Protein AF-A0A7S3C8H8-F1 (afdb_monomer)
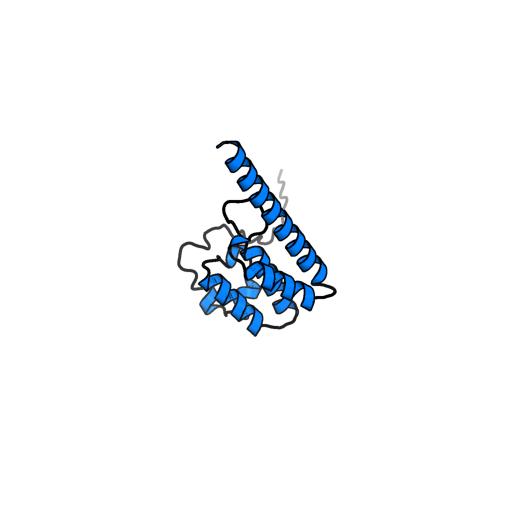
Secondary structure (DSSP, 8-state):
-HHHHHHHHHHHHHHHHHHHHHHHHHHHHTTT-HHHHHHHHHHHHT-GGG--TTSSS--HHHHHHHHHHHHHHTT-HHHHHHHHHHHHHTT--GGGTS-HHHHHHHH-HHHHS---SSSS-S------------------

Radius of gyration: 21.01 Å; Cα contacts (8 Å, |Δi|>4): 96; chains: 1; bounding box: 47×33×81 Å

Nearest PDB structures (foldseek):
  8ruy-assembly1_B  TM=9.163E-01  e=7.343E-05  Chlamydomonas reinhardtii
  8hmf-assembly1_D  TM=9.164E-01  e=6.677E-03  Tetrahymena thermophila
  1pc2-assembly1_A  TM=6.248E-01  e=2.982E+00  Homo sapiens
  8ap6-assembly1_J2  TM=4.834E-01  e=1.951E+00  Trypanosoma brucei brucei

pLDDT: mean 82.21, std 19.62, range [39.59, 97.88]

Mean predicted aligned error: 10.91 Å

Foldseek 3Di:
DVVVVVVVVVVLVVLQVVLQVLQVVLLVCLVPPVVSSLVSLVVCLVDPSSADPVDPGDHNLQSLLSVLVSCVVVVVLVSNLVSVVVCVVVVNDCVVRHDPVSCCVNVNPVVVVPPPDDRPPPDPPPPPDDPPDDDDDDDD

Solvent-accessible surface area (backbone atoms only — not comparable to full-atom values): 8575 Å² total; per-residue (Å²): 106,82,66,60,60,52,50,55,52,51,51,52,51,51,53,49,51,51,50,44,52,52,49,52,53,21,64,66,26,52,87,79,40,45,68,59,16,50,51,49,44,50,64,49,65,74,41,64,88,68,43,55,95,90,54,94,74,72,48,66,54,56,52,50,27,57,52,35,54,53,30,48,76,68,68,35,48,68,62,30,39,53,50,55,51,49,36,51,74,71,71,45,66,55,83,82,50,42,61,67,64,61,50,32,72,53,65,33,60,77,63,62,69,63,66,74,90,70,83,75,80,72,76,80,76,75,86,67,81,83,80,89,75,83,82,84,82,84,86,131

Organism: NCBI:txid1461544

Sequence (140 aa):
SRGMDKEMQLESLRRRMEVIERFIQARQAMGGDPDFAVTTCQGLLDDPANFNDQEVGVRRGDVYSLLVENHYAAGMVDQCGMLLQRMRGEGIPLAHYVDRNIVADVLGDVLGGGLGGNELSGHFQNDGEVDDDIEEDFAE

Structure (mmCIF, N/CA/C/O backbone):
data_AF-A0A7S3C8H8-F1
#
_entry.id   AF-A0A7S3C8H8-F1
#
loop_
_atom_site.group_PDB
_atom_site.id
_atom_site.type_symbol
_atom_site.label_atom_id
_atom_site.label_alt_id
_atom_site.label_comp_id
_atom_site.label_asym_id
_atom_site.label_entity_id
_atom_site.label_seq_id
_atom_site.pdbx_PDB_ins_code
_atom_site.Cartn_x
_atom_site.Cartn_y
_atom_site.Cartn_z
_atom_site.occupancy
_atom_site.B_iso_or_equiv
_atom_site.auth_seq_id
_atom_site.auth_comp_id
_atom_site.auth_asym_id
_atom_site.auth_atom_id
_atom_site.pdbx_PDB_model_num
ATOM 1 N N . SER A 1 1 ? -24.438 -0.190 27.556 1.00 66.44 1 SER A N 1
ATOM 2 C CA . SER A 1 1 ? -24.938 1.136 27.988 1.00 66.44 1 SER A CA 1
ATOM 3 C C . SER A 1 1 ? -24.841 2.050 26.787 1.00 66.44 1 SER A C 1
ATOM 5 O O . SER A 1 1 ? -23.759 2.102 26.223 1.00 66.44 1 SER A O 1
ATOM 7 N N . ARG A 1 2 ? -25.906 2.777 26.410 1.00 71.12 2 ARG A N 1
ATOM 8 C CA . ARG A 1 2 ? -25.930 3.642 25.205 1.00 71.12 2 ARG A CA 1
ATOM 9 C C . ARG A 1 2 ? -24.781 4.665 25.124 1.00 71.12 2 ARG A C 1
ATOM 11 O O . ARG A 1 2 ? -24.532 5.197 24.050 1.00 71.12 2 ARG A O 1
ATOM 18 N N . GLY A 1 3 ? -24.122 4.982 26.244 1.00 77.06 3 GLY A N 1
ATOM 19 C CA . GLY A 1 3 ? -22.920 5.824 26.269 1.00 77.06 3 GLY A CA 1
ATOM 20 C C . GLY A 1 3 ? -21.667 5.116 25.742 1.00 77.06 3 GLY A C 1
ATOM 21 O O . GLY A 1 3 ? -20.951 5.696 24.937 1.00 77.06 3 GLY A O 1
ATOM 22 N N . MET A 1 4 ? -21.463 3.849 26.116 1.00 74.75 4 MET A N 1
ATOM 23 C CA . MET A 1 4 ? -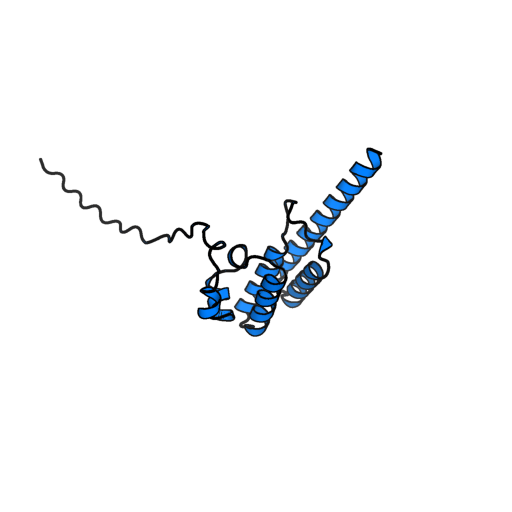20.321 3.040 25.659 1.00 74.75 4 MET A CA 1
ATOM 24 C C . MET A 1 4 ? -20.392 2.782 24.150 1.00 74.75 4 MET A C 1
ATOM 26 O O . MET A 1 4 ? -19.381 2.841 23.463 1.00 74.75 4 MET A O 1
ATOM 30 N N . ASP A 1 5 ? -21.601 2.567 23.620 1.00 86.25 5 ASP A N 1
ATOM 31 C CA . ASP A 1 5 ? -21.811 2.343 22.184 1.00 86.25 5 ASP A CA 1
ATOM 32 C C . ASP A 1 5 ? -21.409 3.573 21.351 1.00 86.25 5 ASP A C 1
ATOM 34 O O . ASP A 1 5 ? -20.793 3.442 20.296 1.00 86.25 5 ASP A O 1
ATOM 38 N N . LYS A 1 6 ? -21.694 4.782 21.853 1.00 87.81 6 LYS A N 1
ATOM 39 C CA . LYS A 1 6 ? -21.293 6.037 21.201 1.00 87.81 6 LYS A CA 1
ATOM 40 C C . LYS A 1 6 ? -19.789 6.278 21.263 1.00 87.81 6 LYS A C 1
ATOM 42 O O . LYS A 1 6 ? -19.230 6.805 20.309 1.00 87.81 6 LYS A O 1
ATOM 47 N N . GLU A 1 7 ? -19.148 5.927 22.373 1.00 90.25 7 GLU A N 1
ATOM 48 C CA . GLU A 1 7 ? -17.705 6.098 22.554 1.00 90.25 7 GLU A CA 1
ATOM 49 C C . GLU A 1 7 ? -16.921 5.199 21.590 1.00 90.25 7 GLU A C 1
ATOM 51 O O . GLU A 1 7 ? -16.073 5.697 20.854 1.00 90.25 7 GLU A O 1
ATOM 56 N N . MET A 1 8 ? -17.324 3.929 21.460 1.00 87.88 8 MET A N 1
ATOM 57 C CA . MET A 1 8 ? -16.753 3.000 20.474 1.00 87.88 8 MET A CA 1
ATOM 58 C C . MET A 1 8 ? -16.945 3.482 19.028 1.00 87.88 8 MET A C 1
ATOM 60 O O . MET A 1 8 ? -16.028 3.404 18.211 1.00 87.88 8 MET A O 1
ATOM 64 N N . GLN A 1 9 ? -18.125 4.016 18.693 1.00 87.31 9 GLN A N 1
ATOM 65 C CA . GLN A 1 9 ? -18.370 4.596 17.366 1.00 87.31 9 GLN A CA 1
ATOM 66 C C . GLN A 1 9 ? -17.466 5.801 17.084 1.00 87.31 9 GLN A C 1
ATOM 68 O O . GLN A 1 9 ? -16.988 5.976 15.963 1.00 87.31 9 GLN A O 1
ATOM 73 N N . LEU A 1 10 ? -17.233 6.637 18.094 1.00 91.75 10 LEU A N 1
ATOM 74 C CA . LEU A 1 10 ? -16.412 7.833 17.965 1.00 91.75 10 LEU A CA 1
ATOM 75 C C . LEU A 1 10 ? -14.925 7.479 17.821 1.00 91.75 10 LEU A C 1
ATOM 77 O O . LEU A 1 10 ? -14.227 8.105 17.024 1.00 91.75 10 LEU A O 1
ATOM 81 N N . GLU A 1 11 ? -14.451 6.448 18.520 1.00 90.12 11 GLU A N 1
ATOM 82 C CA . GLU A 1 11 ? -13.108 5.889 18.329 1.00 90.12 11 GLU A CA 1
ATOM 83 C C . GLU A 1 11 ? -12.920 5.291 16.930 1.00 90.12 11 GLU A C 1
ATOM 85 O O . GLU A 1 11 ? -11.928 5.603 16.271 1.00 90.12 11 GLU A O 1
ATOM 90 N N . SER A 1 12 ? -13.891 4.515 16.431 1.00 87.88 12 SER A N 1
ATOM 91 C CA . SER A 1 12 ? -13.867 3.999 15.051 1.00 87.88 12 SER A CA 1
ATOM 92 C C . SER A 1 12 ? -13.771 5.135 14.024 1.00 87.88 12 SER A C 1
ATOM 94 O O . SER A 1 12 ? -12.924 5.099 13.130 1.00 87.88 12 SER A O 1
ATOM 96 N N . LEU A 1 13 ? -14.581 6.188 14.178 1.00 90.56 13 LEU A N 1
ATOM 97 C CA . LEU A 1 13 ? -14.544 7.353 13.290 1.00 90.56 13 LEU A CA 1
ATOM 98 C C . LEU A 1 13 ? -13.188 8.064 13.318 1.00 90.56 13 LEU A C 1
ATOM 100 O O . LEU A 1 13 ? -12.656 8.395 12.261 1.00 90.56 13 LEU A O 1
ATOM 104 N N . ARG A 1 14 ? -12.611 8.273 14.508 1.00 91.94 14 ARG A N 1
ATOM 105 C CA . ARG A 1 14 ? -11.284 8.895 14.654 1.00 91.94 14 ARG A CA 1
ATOM 106 C C . ARG A 1 14 ? -10.205 8.081 13.956 1.00 91.94 14 ARG A C 1
ATOM 108 O O . ARG A 1 14 ? -9.410 8.647 13.213 1.00 91.94 14 ARG A O 1
ATOM 115 N N . ARG A 1 15 ? -10.221 6.761 14.145 1.00 90.31 15 ARG A N 1
ATOM 116 C CA . ARG A 1 15 ? -9.276 5.860 13.487 1.00 90.31 15 ARG A CA 1
ATOM 117 C C . ARG A 1 15 ? -9.390 5.946 11.966 1.00 90.31 15 ARG A C 1
ATOM 119 O O . ARG A 1 15 ? -8.380 6.046 11.280 1.00 90.31 15 ARG A O 1
ATOM 126 N N . ARG A 1 16 ? -10.614 5.976 11.433 1.00 91.44 16 ARG A N 1
ATOM 127 C CA . ARG A 1 16 ? -10.836 6.141 9.989 1.00 91.44 16 ARG A CA 1
ATOM 128 C C . ARG A 1 16 ? -10.310 7.470 9.462 1.00 91.44 16 ARG A C 1
ATOM 130 O O . ARG A 1 16 ? -9.696 7.486 8.400 1.00 91.44 16 ARG A O 1
ATOM 137 N N . MET A 1 17 ? -10.524 8.566 10.190 1.00 93.75 17 MET A N 1
ATOM 138 C CA . MET A 1 17 ? -9.967 9.868 9.812 1.00 93.75 17 MET A CA 1
ATOM 139 C C . MET A 1 17 ? -8.438 9.824 9.756 1.00 93.75 17 MET A C 1
ATOM 141 O O . MET A 1 17 ? -7.868 10.265 8.765 1.00 93.75 17 MET A O 1
ATOM 145 N N . GLU A 1 18 ? -7.787 9.213 10.747 1.00 94.75 18 GLU A N 1
ATOM 146 C CA . GLU A 1 18 ? -6.327 9.069 10.766 1.00 94.75 18 GLU A CA 1
ATOM 147 C C . GLU A 1 18 ? -5.807 8.286 9.548 1.00 94.75 18 GLU A C 1
ATOM 149 O O . GLU A 1 18 ? -4.852 8.708 8.893 1.00 94.75 18 GLU A O 1
ATOM 154 N N . VAL A 1 19 ? -6.453 7.168 9.200 1.00 96.00 19 VAL A N 1
ATOM 155 C CA . VAL A 1 19 ? -6.080 6.364 8.023 1.00 96.00 19 VAL A CA 1
ATOM 156 C C . VAL A 1 19 ? -6.228 7.175 6.734 1.00 96.00 19 VAL A C 1
ATOM 158 O O . VAL A 1 19 ? -5.326 7.164 5.896 1.00 96.00 19 VAL A O 1
ATOM 161 N N . ILE A 1 20 ? -7.332 7.914 6.587 1.00 96.31 20 ILE A N 1
ATOM 162 C CA . ILE A 1 20 ? -7.579 8.783 5.429 1.00 96.31 20 ILE A CA 1
ATOM 163 C C . ILE A 1 20 ? -6.500 9.868 5.326 1.00 96.31 20 ILE A C 1
ATOM 165 O O . ILE A 1 20 ? -5.929 10.064 4.254 1.00 96.31 20 ILE A O 1
ATOM 169 N N . GLU A 1 21 ? -6.191 10.552 6.426 1.00 97.12 21 GLU A N 1
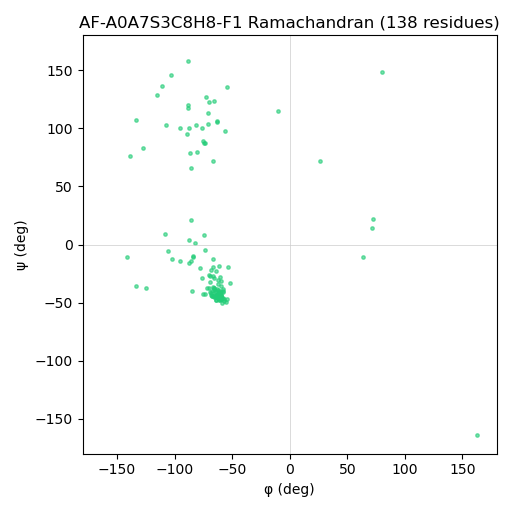ATOM 170 C CA . GLU A 1 21 ? -5.188 11.620 6.460 1.00 97.12 21 GLU A CA 1
ATOM 171 C C . GLU A 1 21 ? -3.798 11.099 6.085 1.00 97.12 21 GLU A C 1
ATOM 173 O O . GLU A 1 21 ? -3.139 11.668 5.212 1.00 97.12 21 GLU A O 1
ATOM 178 N N . ARG A 1 22 ? -3.377 9.978 6.680 1.00 97.50 22 ARG A N 1
ATOM 179 C CA . ARG A 1 22 ? -2.091 9.335 6.376 1.00 97.50 22 ARG A CA 1
ATOM 180 C C . ARG A 1 22 ? -2.005 8.887 4.919 1.00 97.50 22 ARG A C 1
ATOM 182 O O . ARG A 1 22 ? -0.971 9.077 4.284 1.00 97.50 22 ARG A O 1
ATOM 189 N N . PHE A 1 23 ? -3.083 8.329 4.371 1.00 97.75 23 PHE A N 1
ATOM 190 C CA . PHE A 1 23 ? -3.118 7.919 2.968 1.00 97.75 23 PHE A CA 1
ATOM 191 C C . PHE A 1 23 ? -3.021 9.116 2.013 1.00 97.75 23 PHE A C 1
ATOM 193 O O . PHE A 1 23 ? -2.254 9.077 1.052 1.00 97.75 23 PHE A O 1
ATOM 200 N N . ILE A 1 24 ? -3.741 10.208 2.293 1.00 97.31 24 ILE A N 1
ATOM 201 C CA . ILE A 1 24 ? -3.660 11.443 1.498 1.00 97.31 24 ILE A CA 1
ATOM 202 C C . ILE A 1 24 ? -2.237 12.011 1.531 1.00 97.31 24 ILE A C 1
ATOM 204 O O . ILE A 1 24 ? -1.711 12.377 0.479 1.00 97.31 24 ILE A O 1
ATOM 208 N N . GLN A 1 25 ? -1.601 12.048 2.706 1.00 96.81 25 GLN A N 1
ATOM 209 C CA . GLN A 1 25 ? -0.216 12.508 2.853 1.00 96.81 25 GLN A CA 1
ATOM 210 C C . GLN A 1 25 ? 0.753 11.660 2.025 1.00 96.81 25 GLN A C 1
ATOM 212 O O . GLN A 1 25 ? 1.560 12.213 1.279 1.00 96.81 25 GLN A O 1
ATOM 217 N N . ALA A 1 26 ? 0.640 10.330 2.094 1.00 97.25 26 ALA A N 1
ATOM 218 C CA . ALA A 1 26 ? 1.466 9.434 1.291 1.00 97.25 26 ALA A CA 1
ATOM 219 C C . ALA A 1 26 ? 1.267 9.678 -0.213 1.00 97.25 26 ALA A C 1
ATOM 221 O O . ALA A 1 26 ? 2.235 9.850 -0.951 1.00 97.25 26 ALA A O 1
ATOM 222 N N . ARG A 1 27 ? 0.013 9.781 -0.672 1.00 96.31 27 ARG A N 1
ATOM 223 C CA . ARG A 1 27 ? -0.305 10.023 -2.086 1.00 96.31 27 ARG A CA 1
ATOM 224 C C . ARG A 1 27 ? 0.278 11.338 -2.603 1.00 96.31 27 ARG A C 1
ATOM 226 O O . ARG A 1 27 ? 0.773 11.381 -3.724 1.00 96.31 27 ARG A O 1
ATOM 233 N N . GLN A 1 28 ? 0.233 12.399 -1.801 1.00 96.06 28 GLN A N 1
ATOM 234 C CA . GLN A 1 28 ? 0.819 13.695 -2.156 1.00 96.06 28 GLN A CA 1
ATOM 235 C C . GLN A 1 28 ? 2.352 13.655 -2.191 1.00 96.06 28 GLN A C 1
ATOM 237 O O . GLN A 1 28 ? 2.962 14.358 -2.995 1.00 96.06 28 GLN A O 1
ATOM 242 N N . ALA A 1 29 ? 2.970 12.829 -1.346 1.00 95.00 29 ALA A N 1
ATOM 243 C CA . ALA A 1 29 ? 4.418 12.706 -1.261 1.00 95.00 29 ALA A CA 1
ATOM 244 C C . ALA A 1 29 ? 5.036 11.866 -2.392 1.00 95.00 29 ALA A C 1
ATOM 246 O O . ALA A 1 29 ? 6.207 12.071 -2.687 1.00 95.00 29 ALA A O 1
ATOM 247 N N . MET A 1 30 ? 4.283 11.008 -3.094 1.00 91.31 30 MET A N 1
ATOM 248 C CA . MET A 1 30 ? 4.832 10.131 -4.151 1.00 91.31 30 MET A CA 1
ATOM 249 C C . MET A 1 30 ? 5.658 10.862 -5.228 1.00 91.31 30 MET A C 1
ATOM 251 O O . MET A 1 30 ? 6.638 10.318 -5.724 1.00 91.31 30 MET A O 1
ATOM 255 N N . GLY A 1 31 ? 5.309 12.107 -5.574 1.00 87.44 31 GLY A N 1
ATOM 256 C CA . GLY A 1 31 ? 6.039 12.893 -6.580 1.00 87.44 31 GLY A CA 1
ATOM 257 C C . GLY A 1 31 ? 7.282 13.641 -6.072 1.00 87.44 31 GLY A C 1
ATOM 258 O O . GLY A 1 31 ? 8.009 14.203 -6.887 1.00 87.44 31 GLY A O 1
ATOM 259 N N . GLY A 1 32 ? 7.515 13.700 -4.757 1.00 92.19 32 GLY A N 1
ATOM 260 C CA . GLY A 1 32 ? 8.591 14.508 -4.158 1.00 92.19 32 GLY A CA 1
ATOM 261 C C . GLY A 1 32 ? 9.428 13.787 -3.101 1.00 92.19 32 GLY A C 1
ATOM 262 O O . GLY A 1 32 ? 10.634 14.001 -3.038 1.00 92.19 32 GLY A O 1
ATOM 263 N N . ASP A 1 33 ? 8.804 12.923 -2.306 1.00 93.81 33 ASP A N 1
ATOM 264 C CA . ASP A 1 33 ? 9.429 12.068 -1.296 1.00 93.81 33 ASP A CA 1
ATOM 265 C C . ASP A 1 33 ? 8.789 10.660 -1.343 1.00 93.81 33 ASP A C 1
ATOM 267 O O . ASP A 1 33 ? 7.919 10.320 -0.527 1.00 93.81 33 ASP A O 1
ATOM 271 N N . PRO A 1 34 ? 9.156 9.844 -2.351 1.00 92.62 34 PRO A N 1
ATOM 272 C CA . PRO A 1 34 ? 8.578 8.516 -2.534 1.00 92.62 34 PRO A CA 1
ATOM 273 C C . PRO A 1 34 ? 8.943 7.555 -1.394 1.00 92.62 34 PRO A C 1
ATOM 275 O O . PRO A 1 34 ? 8.143 6.680 -1.070 1.00 92.62 34 PRO A O 1
ATOM 278 N N . ASP A 1 35 ? 10.096 7.723 -0.742 1.00 94.44 35 ASP A N 1
ATOM 279 C CA . ASP A 1 35 ? 10.513 6.868 0.377 1.00 94.44 35 ASP A CA 1
ATOM 280 C C . ASP A 1 35 ? 9.620 7.081 1.606 1.00 94.44 35 ASP A C 1
ATOM 282 O O . ASP A 1 35 ? 9.163 6.111 2.227 1.00 94.44 35 ASP A O 1
ATOM 286 N N . PHE A 1 36 ? 9.305 8.342 1.931 1.00 95.62 36 PHE A N 1
ATOM 287 C CA . PHE A 1 36 ? 8.310 8.662 2.953 1.00 95.62 36 PHE A CA 1
ATOM 288 C C . PHE A 1 36 ? 6.948 8.061 2.597 1.00 95.62 36 PHE A C 1
ATOM 290 O O . PHE A 1 36 ? 6.358 7.351 3.412 1.00 95.62 36 PHE A O 1
ATOM 297 N N . ALA A 1 37 ? 6.473 8.281 1.368 1.00 95.00 37 ALA A N 1
ATOM 298 C CA . ALA A 1 37 ? 5.174 7.791 0.920 1.00 95.00 37 ALA A CA 1
ATOM 299 C C . ALA A 1 37 ? 5.052 6.260 1.018 1.00 95.00 37 ALA A C 1
ATOM 301 O O . ALA A 1 37 ? 4.058 5.745 1.544 1.00 95.00 37 ALA A O 1
ATOM 302 N N . VAL A 1 38 ? 6.077 5.532 0.565 1.00 96.12 38 VAL A N 1
ATOM 303 C CA . VAL A 1 38 ? 6.139 4.067 0.641 1.00 96.12 38 VAL A CA 1
ATOM 304 C C . VAL A 1 38 ? 6.137 3.605 2.095 1.00 96.12 38 VAL A C 1
ATOM 306 O O . VAL A 1 38 ? 5.362 2.716 2.449 1.00 96.12 38 VAL A O 1
ATOM 309 N N . THR A 1 39 ? 6.936 4.239 2.957 1.00 97.50 39 THR A N 1
ATOM 310 C CA . THR A 1 39 ? 7.003 3.908 4.389 1.00 97.50 39 THR A CA 1
ATOM 311 C C . THR A 1 39 ? 5.657 4.132 5.078 1.00 97.50 39 THR A C 1
ATOM 313 O O . THR A 1 39 ? 5.196 3.281 5.842 1.00 97.50 39 THR A O 1
ATOM 316 N N . THR A 1 40 ? 4.977 5.244 4.786 1.00 97.38 40 THR A N 1
ATOM 317 C CA . THR A 1 40 ? 3.643 5.528 5.328 1.00 97.38 40 THR A CA 1
ATOM 318 C C . THR A 1 40 ? 2.620 4.486 4.881 1.00 97.38 40 THR A C 1
ATOM 320 O O . THR A 1 40 ? 1.832 4.028 5.710 1.00 97.38 40 THR A O 1
ATOM 323 N N . CYS A 1 41 ? 2.642 4.081 3.607 1.00 97.75 41 CYS A N 1
ATOM 324 C CA . CYS A 1 41 ? 1.742 3.055 3.074 1.00 97.75 41 CYS A CA 1
ATOM 325 C C . CYS A 1 41 ? 2.007 1.675 3.691 1.00 97.75 41 CYS A C 1
ATOM 327 O O . CYS A 1 41 ? 1.064 1.005 4.103 1.00 97.75 41 CYS A O 1
ATOM 329 N N . GLN A 1 42 ? 3.274 1.270 3.819 1.00 96.25 42 GLN A N 1
ATOM 330 C CA . GLN A 1 42 ? 3.663 0.032 4.507 1.00 96.25 42 GLN A CA 1
ATOM 331 C C . GLN A 1 42 ? 3.137 0.030 5.950 1.00 96.25 42 GLN A C 1
ATOM 333 O O . GLN A 1 42 ? 2.420 -0.885 6.345 1.00 96.25 42 GLN A O 1
ATOM 338 N N . GLY A 1 43 ? 3.353 1.120 6.693 1.00 96.69 43 GLY A N 1
ATOM 339 C CA . GLY A 1 43 ? 2.852 1.249 8.063 1.00 96.69 43 GLY A CA 1
ATOM 340 C C . GLY A 1 43 ? 1.323 1.328 8.186 1.00 96.69 43 GLY A C 1
ATOM 341 O O . GLY A 1 43 ? 0.792 1.110 9.273 1.00 96.69 43 GLY A O 1
ATOM 342 N N . LEU A 1 44 ? 0.594 1.663 7.115 1.00 96.50 44 LEU A N 1
ATOM 343 C CA . LEU A 1 44 ? -0.865 1.515 7.072 1.00 96.50 44 LEU A CA 1
ATOM 344 C C . LEU A 1 44 ? -1.262 0.042 6.902 1.00 96.50 44 LEU A C 1
ATOM 346 O O . LEU A 1 44 ? -2.189 -0.403 7.576 1.00 96.50 44 LEU A O 1
ATOM 350 N N . LEU A 1 45 ? -0.560 -0.695 6.033 1.00 95.81 45 LEU A N 1
ATOM 351 C CA . LEU A 1 45 ? -0.794 -2.114 5.735 1.00 95.81 45 LEU A CA 1
ATOM 352 C C . LEU A 1 45 ? -0.412 -3.062 6.881 1.00 95.81 45 LEU A C 1
ATOM 354 O O . LEU A 1 45 ? -0.983 -4.148 6.974 1.00 95.81 45 LEU A O 1
ATOM 358 N N . ASP A 1 46 ? 0.530 -2.670 7.739 1.00 94.94 46 ASP A N 1
ATOM 359 C CA . ASP A 1 46 ? 1.005 -3.492 8.859 1.00 94.94 46 ASP A CA 1
ATOM 360 C C . ASP A 1 46 ? -0.053 -3.724 9.946 1.00 94.94 46 ASP A C 1
ATOM 362 O O . ASP A 1 46 ? -0.020 -4.749 10.629 1.00 94.94 46 ASP A O 1
ATOM 366 N N . ASP A 1 47 ? -1.010 -2.803 10.100 1.00 92.94 47 ASP A N 1
ATOM 367 C CA . ASP A 1 47 ? -2.129 -2.972 11.024 1.00 92.94 47 ASP A CA 1
ATOM 368 C C . ASP A 1 47 ? -3.433 -3.238 10.249 1.00 92.94 47 ASP A C 1
ATOM 370 O O . ASP A 1 47 ? -4.048 -2.306 9.719 1.00 92.94 47 ASP A O 1
ATOM 374 N N . PRO A 1 48 ? -3.908 -4.498 10.198 1.00 87.44 48 PRO A N 1
ATOM 375 C CA . PRO A 1 48 ? -5.116 -4.850 9.460 1.00 87.44 48 PRO A CA 1
ATOM 376 C C . PRO A 1 48 ? -6.374 -4.189 10.033 1.00 87.44 48 PRO A C 1
ATOM 378 O O . PRO A 1 48 ? -7.343 -4.011 9.300 1.00 87.44 48 PRO A O 1
ATOM 381 N N . ALA A 1 49 ? -6.373 -3.779 11.307 1.00 88.62 49 ALA A N 1
ATOM 382 C CA . ALA A 1 49 ? -7.517 -3.106 11.916 1.00 88.62 49 ALA A CA 1
ATOM 383 C C . ALA A 1 49 ? -7.687 -1.653 11.430 1.00 88.62 49 ALA A C 1
ATOM 385 O O . ALA A 1 49 ? -8.680 -1.008 11.767 1.00 88.62 49 ALA A O 1
ATOM 386 N N . ASN A 1 50 ? -6.755 -1.138 10.619 1.00 90.69 50 ASN A N 1
ATOM 387 C CA . ASN A 1 50 ? -6.933 0.117 9.887 1.00 90.69 50 ASN A CA 1
ATOM 388 C C . ASN A 1 50 ? -7.987 0.014 8.781 1.00 90.69 50 ASN A C 1
ATOM 390 O O . ASN A 1 50 ? -8.525 1.039 8.365 1.00 90.69 50 ASN A O 1
ATOM 394 N N . PHE A 1 51 ? -8.285 -1.198 8.310 1.00 89.88 51 PHE A N 1
ATOM 395 C CA . PHE A 1 51 ? -9.181 -1.419 7.186 1.00 89.88 51 PHE A CA 1
ATOM 396 C C . PHE A 1 51 ? -10.432 -2.163 7.633 1.00 89.88 51 PHE A C 1
ATOM 398 O O . PHE A 1 51 ? -10.372 -3.215 8.266 1.00 89.88 51 PHE A O 1
ATOM 405 N N . ASN A 1 52 ? -11.581 -1.607 7.268 1.00 84.81 52 ASN A N 1
ATOM 406 C CA . ASN A 1 52 ? -12.878 -2.227 7.469 1.00 84.81 52 ASN A CA 1
ATOM 407 C C . ASN A 1 52 ? -13.678 -2.114 6.172 1.00 84.81 52 ASN A C 1
ATOM 409 O O . ASN A 1 52 ? -14.161 -1.036 5.831 1.00 84.81 52 ASN A O 1
ATOM 413 N N . ASP A 1 53 ? -13.838 -3.234 5.468 1.00 70.94 53 ASP A N 1
ATOM 414 C CA . ASP A 1 53 ? -14.483 -3.268 4.150 1.00 70.94 53 ASP A CA 1
ATOM 415 C C . ASP A 1 53 ? -15.983 -2.918 4.188 1.00 70.94 53 ASP A C 1
ATOM 417 O O . ASP A 1 53 ? -16.589 -2.665 3.146 1.00 70.94 53 ASP A O 1
ATOM 421 N N . GLN A 1 54 ? -16.597 -2.878 5.377 1.00 78.56 54 GLN A N 1
ATOM 422 C CA . GLN A 1 54 ? -17.995 -2.473 5.557 1.00 78.56 54 GLN A CA 1
ATOM 423 C C . GLN A 1 54 ? -18.173 -0.956 5.699 1.00 78.56 54 GLN A C 1
ATOM 425 O O . GLN A 1 54 ? -19.296 -0.458 5.605 1.00 78.56 54 GLN A O 1
ATOM 430 N N . GLU A 1 55 ? -17.093 -0.212 5.941 1.00 79.00 55 GLU A N 1
ATOM 431 C CA . GLU A 1 55 ? -17.138 1.233 6.140 1.00 79.00 55 GLU A CA 1
ATOM 432 C C . GLU A 1 55 ? -16.657 1.982 4.893 1.00 79.00 55 GLU A C 1
ATOM 434 O O . GLU A 1 55 ? -15.760 1.555 4.170 1.00 79.00 55 GLU A O 1
ATOM 439 N N . VAL A 1 56 ? -17.260 3.144 4.634 1.00 80.06 56 VAL A N 1
ATOM 440 C CA . VAL A 1 56 ? -16.797 4.051 3.578 1.00 80.06 56 VAL A CA 1
ATOM 441 C C . VAL A 1 56 ? -15.489 4.710 4.032 1.00 80.06 56 VAL A C 1
ATOM 443 O O . VAL A 1 56 ? -15.437 5.290 5.122 1.00 80.06 56 VAL A O 1
ATOM 446 N N . GLY A 1 57 ? -14.447 4.629 3.201 1.00 88.50 57 GLY A N 1
ATOM 447 C CA . GLY A 1 57 ? -13.112 5.155 3.485 1.00 88.50 57 GLY A CA 1
ATOM 448 C C . GLY A 1 57 ? -12.046 4.564 2.560 1.00 88.50 57 GLY A C 1
ATOM 449 O O . GLY A 1 57 ? -12.377 3.977 1.532 1.00 88.50 57 GLY A O 1
ATOM 450 N N . VAL A 1 58 ? -10.776 4.722 2.946 1.00 93.44 58 VAL A N 1
ATOM 451 C CA . VAL A 1 58 ? -9.633 4.097 2.262 1.00 93.44 58 VAL A CA 1
ATOM 452 C C . VAL A 1 58 ? -9.669 2.595 2.515 1.00 93.44 58 VAL A C 1
ATOM 454 O O . VAL A 1 58 ? -9.643 2.150 3.664 1.00 93.44 58 VAL A O 1
ATOM 457 N N . ARG A 1 59 ? -9.718 1.811 1.442 1.00 94.62 59 ARG A N 1
ATOM 458 C CA . ARG A 1 59 ? -9.644 0.354 1.499 1.00 94.62 59 ARG A CA 1
ATOM 459 C C . ARG A 1 59 ? -8.198 -0.099 1.435 1.00 94.62 59 ARG A C 1
ATOM 461 O O . ARG A 1 59 ? -7.327 0.576 0.892 1.00 94.62 59 ARG A O 1
ATOM 468 N N . ARG A 1 60 ? -7.951 -1.314 1.921 1.00 94.88 60 ARG A N 1
ATOM 469 C CA . ARG A 1 60 ? -6.617 -1.925 1.872 1.00 94.88 60 ARG A CA 1
ATOM 470 C C . ARG A 1 60 ? -6.087 -2.021 0.435 1.00 94.88 60 ARG A C 1
ATOM 472 O O . ARG A 1 60 ? -4.911 -1.769 0.197 1.00 94.88 60 ARG A O 1
ATOM 479 N N . GLY A 1 61 ? -6.970 -2.326 -0.521 1.00 95.62 61 GLY A N 1
ATOM 480 C CA . GLY A 1 61 ? -6.642 -2.365 -1.947 1.00 95.62 61 GLY A CA 1
ATOM 481 C C . GLY A 1 61 ? -6.185 -1.018 -2.520 1.00 95.62 61 GLY A C 1
ATOM 482 O O . GLY A 1 61 ? -5.270 -1.009 -3.334 1.00 95.62 61 GLY A O 1
ATOM 483 N N . ASP A 1 62 ? -6.723 0.108 -2.038 1.00 96.06 62 ASP A N 1
ATOM 484 C CA . ASP A 1 62 ? -6.322 1.449 -2.495 1.00 96.06 62 ASP A CA 1
ATOM 485 C C . ASP A 1 62 ? -4.867 1.761 -2.106 1.00 96.06 62 ASP A C 1
ATOM 487 O O . ASP A 1 62 ? -4.114 2.357 -2.876 1.00 96.06 62 ASP A O 1
ATOM 491 N N . VAL A 1 63 ? -4.447 1.307 -0.918 1.00 97.50 63 VAL A N 1
ATOM 492 C CA . VAL A 1 63 ? -3.062 1.453 -0.439 1.00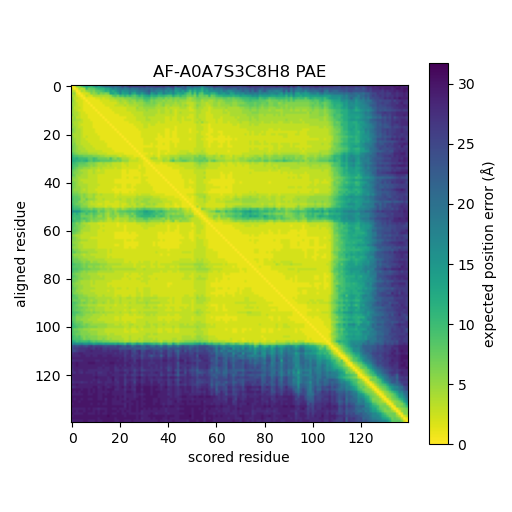 97.50 63 VAL A CA 1
ATOM 493 C C . VAL A 1 63 ? -2.106 0.600 -1.267 1.00 97.50 63 VAL A C 1
ATOM 495 O O . VAL A 1 63 ? -1.031 1.067 -1.646 1.00 97.50 63 VAL A O 1
ATOM 498 N N . TYR A 1 64 ? -2.508 -0.629 -1.597 1.00 97.81 64 TYR A N 1
ATOM 499 C CA . TYR A 1 64 ? -1.736 -1.467 -2.509 1.00 97.81 64 TYR A CA 1
ATOM 500 C C . TYR A 1 64 ? -1.633 -0.866 -3.912 1.00 97.81 64 TYR A C 1
ATOM 502 O O . TYR A 1 64 ? -0.537 -0.872 -4.465 1.00 97.81 64 TYR A O 1
ATOM 510 N N . SER A 1 65 ? -2.726 -0.328 -4.466 1.00 97.31 65 SER A N 1
ATOM 511 C CA . SER A 1 65 ? -2.716 0.316 -5.788 1.00 97.31 65 SER A CA 1
ATOM 512 C C . SER A 1 65 ? -1.667 1.415 -5.849 1.00 97.31 65 SER A C 1
ATOM 514 O O . SER A 1 65 ? -0.808 1.406 -6.725 1.00 97.31 65 SER A O 1
ATOM 516 N N . LEU A 1 66 ? -1.668 2.298 -4.846 1.00 97.19 66 LEU A N 1
ATOM 517 C CA . LEU A 1 66 ? -0.731 3.412 -4.776 1.00 97.19 66 LEU A CA 1
ATOM 518 C C . LEU A 1 66 ? 0.736 2.942 -4.739 1.00 97.19 66 LEU A C 1
ATOM 520 O O . LEU A 1 66 ? 1.592 3.531 -5.399 1.00 97.19 66 LEU A O 1
ATOM 524 N N . LEU A 1 67 ? 1.036 1.877 -3.988 1.00 97.88 67 LEU A N 1
ATOM 525 C CA . LEU A 1 67 ? 2.381 1.293 -3.941 1.00 97.88 67 LEU A CA 1
ATOM 526 C C . LEU A 1 67 ? 2.781 0.636 -5.267 1.00 97.88 67 LEU A C 1
ATOM 528 O O . LEU A 1 67 ? 3.911 0.819 -5.722 1.00 97.88 67 LEU A O 1
ATOM 532 N N . VAL A 1 68 ? 1.869 -0.123 -5.878 1.00 97.50 68 VAL A N 1
ATOM 533 C CA . VAL A 1 68 ? 2.108 -0.816 -7.150 1.00 97.50 68 VAL A CA 1
ATOM 534 C C . VAL A 1 68 ? 2.348 0.191 -8.270 1.00 97.50 68 VAL A C 1
ATOM 536 O O . VAL A 1 68 ? 3.335 0.059 -8.985 1.00 97.50 68 VAL A O 1
ATOM 539 N N . GLU A 1 69 ? 1.512 1.223 -8.390 1.00 95.50 69 GLU A N 1
ATOM 540 C CA . GLU A 1 69 ? 1.675 2.289 -9.385 1.00 95.50 69 GLU A CA 1
ATOM 541 C C . GLU A 1 69 ? 3.029 2.993 -9.241 1.00 95.50 69 GLU A C 1
ATOM 543 O O . GLU A 1 69 ? 3.746 3.164 -10.228 1.00 95.50 69 GLU A O 1
ATOM 548 N N . ASN A 1 70 ? 3.420 3.346 -8.011 1.00 95.50 70 ASN A N 1
ATOM 549 C CA . ASN A 1 70 ? 4.697 4.008 -7.752 1.00 95.50 70 ASN A CA 1
ATOM 550 C C . ASN A 1 70 ? 5.899 3.117 -8.107 1.00 95.50 70 ASN A C 1
ATOM 552 O O . ASN A 1 70 ? 6.823 3.554 -8.793 1.00 95.50 70 ASN A O 1
ATOM 556 N N . HIS A 1 71 ? 5.900 1.855 -7.667 1.00 95.94 71 HIS A N 1
ATOM 557 C CA . HIS A 1 71 ? 6.989 0.930 -7.982 1.00 95.94 71 HIS A CA 1
ATOM 558 C C . HIS A 1 71 ? 7.053 0.591 -9.470 1.00 95.94 71 HIS A C 1
ATOM 560 O O . HIS A 1 71 ? 8.151 0.493 -10.020 1.00 95.94 71 HIS A O 1
ATOM 566 N N . TYR A 1 72 ? 5.908 0.472 -10.139 1.00 96.06 72 TYR A N 1
ATOM 567 C CA . TYR A 1 72 ? 5.855 0.211 -11.571 1.00 96.06 72 TYR A CA 1
ATOM 568 C C . TYR A 1 72 ? 6.390 1.411 -12.363 1.00 96.06 72 TYR A C 1
ATOM 570 O O . TYR A 1 72 ? 7.250 1.235 -13.224 1.00 96.06 72 TYR A O 1
ATOM 578 N N . ALA A 1 73 ? 5.994 2.638 -12.000 1.00 94.06 73 ALA A N 1
ATOM 579 C CA . ALA A 1 73 ? 6.531 3.865 -12.594 1.00 94.06 73 ALA A CA 1
ATOM 580 C C . ALA A 1 73 ? 8.053 4.007 -12.395 1.00 94.06 73 ALA A C 1
ATOM 582 O O . ALA A 1 73 ? 8.747 4.544 -13.258 1.00 94.06 73 ALA A O 1
ATOM 583 N N . ALA A 1 74 ? 8.586 3.487 -11.286 1.00 94.19 74 ALA A N 1
ATOM 584 C CA . ALA A 1 74 ? 10.020 3.438 -11.007 1.00 94.19 74 ALA A CA 1
ATOM 585 C C . ALA A 1 74 ? 10.757 2.255 -11.677 1.00 94.19 74 ALA A C 1
ATOM 587 O O . ALA A 1 74 ? 11.959 2.087 -11.465 1.00 94.19 74 ALA A O 1
ATOM 588 N N . GLY A 1 75 ? 10.068 1.412 -12.455 1.00 94.94 75 GLY A N 1
ATOM 589 C CA . GLY A 1 75 ? 10.642 0.222 -13.096 1.00 94.94 75 GLY A CA 1
ATOM 590 C C . GLY A 1 75 ? 10.975 -0.923 -12.130 1.00 94.94 75 GLY A C 1
ATOM 591 O O . GLY A 1 75 ? 11.689 -1.858 -12.492 1.00 94.94 75 GLY A O 1
ATOM 592 N N . MET A 1 76 ? 10.471 -0.877 -10.895 1.00 95.19 76 MET A N 1
ATOM 593 C CA . MET A 1 76 ? 10.722 -1.867 -9.843 1.00 95.19 76 MET A CA 1
ATOM 594 C C . MET A 1 76 ? 9.748 -3.050 -9.956 1.00 95.19 76 MET A C 1
ATOM 596 O O . MET A 1 76 ? 8.904 -3.279 -9.085 1.00 95.19 76 MET A O 1
ATOM 600 N N . VAL A 1 77 ? 9.864 -3.811 -11.046 1.00 93.19 77 VAL A N 1
ATOM 601 C CA . VAL A 1 77 ? 8.944 -4.912 -11.391 1.00 93.19 77 VAL A CA 1
ATOM 602 C C . VAL A 1 77 ? 8.878 -5.984 -10.295 1.00 93.19 77 VAL A C 1
ATOM 604 O O . VAL A 1 77 ? 7.785 -6.428 -9.943 1.00 93.19 77 VAL A O 1
ATOM 607 N N . ASP A 1 78 ? 10.011 -6.342 -9.684 1.00 93.62 78 ASP A N 1
ATOM 608 C CA . ASP A 1 78 ? 10.056 -7.352 -8.614 1.00 93.62 78 ASP A CA 1
ATOM 609 C C . ASP A 1 78 ? 9.210 -6.951 -7.393 1.00 93.62 78 ASP A C 1
ATOM 611 O O . ASP A 1 78 ? 8.455 -7.762 -6.851 1.00 93.62 78 ASP A O 1
ATOM 615 N N . GLN A 1 79 ? 9.281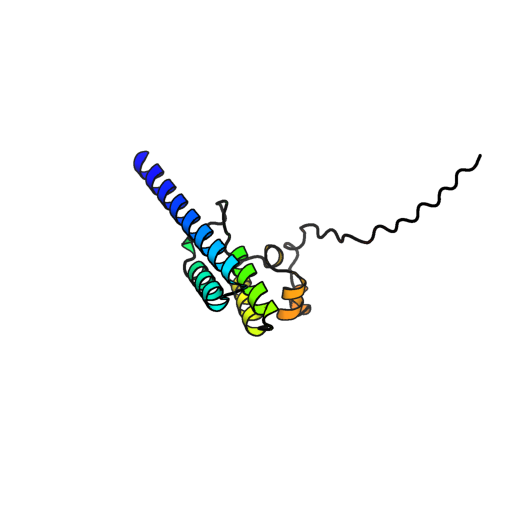 -5.676 -6.989 1.00 95.69 79 GLN A N 1
ATOM 616 C CA . GLN A 1 79 ? 8.491 -5.143 -5.873 1.00 95.69 79 GLN A CA 1
ATOM 617 C C . GLN A 1 79 ? 6.995 -5.147 -6.202 1.00 95.69 79 GLN A C 1
ATOM 619 O O . GLN A 1 79 ? 6.176 -5.519 -5.360 1.00 95.69 79 GLN A O 1
ATOM 624 N N . CYS A 1 80 ? 6.633 -4.813 -7.443 1.00 96.56 80 CYS A N 1
ATOM 625 C CA . CYS A 1 80 ? 5.251 -4.918 -7.910 1.00 96.56 80 CYS A CA 1
ATOM 626 C C . CYS A 1 80 ? 4.753 -6.363 -7.806 1.00 96.56 80 CYS A C 1
ATOM 628 O O . CYS A 1 80 ? 3.682 -6.611 -7.258 1.00 96.56 80 CYS A O 1
ATOM 630 N N . GLY A 1 81 ? 5.551 -7.331 -8.268 1.00 95.88 81 GLY A N 1
ATOM 631 C CA . GLY A 1 81 ? 5.198 -8.749 -8.229 1.00 95.88 81 GLY A CA 1
ATOM 632 C C . GLY A 1 81 ? 4.950 -9.247 -6.807 1.00 95.88 81 GLY A C 1
ATOM 633 O O . GLY A 1 81 ? 3.951 -9.924 -6.555 1.00 95.88 81 GLY A O 1
ATOM 634 N N . MET A 1 82 ? 5.806 -8.853 -5.862 1.00 96.25 82 MET A N 1
ATOM 635 C CA . MET A 1 82 ? 5.626 -9.162 -4.442 1.00 96.25 82 MET A CA 1
ATOM 636 C C . MET A 1 82 ? 4.319 -8.589 -3.881 1.00 96.25 82 MET A C 1
ATOM 638 O O . MET A 1 82 ? 3.580 -9.303 -3.200 1.00 96.25 82 MET A O 1
ATOM 642 N N . LEU A 1 83 ? 4.004 -7.326 -4.184 1.00 97.06 83 LEU A N 1
ATOM 643 C CA . LEU A 1 83 ? 2.771 -6.682 -3.726 1.00 97.06 83 LEU A CA 1
ATOM 644 C C . LEU A 1 83 ? 1.524 -7.347 -4.317 1.00 97.06 83 LEU A C 1
ATOM 646 O O . LEU A 1 83 ? 0.596 -7.662 -3.575 1.00 97.06 83 LEU A O 1
ATOM 650 N N . LEU A 1 84 ? 1.515 -7.638 -5.621 1.00 96.38 84 LEU A N 1
ATOM 651 C CA . LEU A 1 84 ? 0.389 -8.300 -6.285 1.00 96.38 84 LEU A CA 1
ATOM 652 C C . LEU A 1 84 ? 0.157 -9.717 -5.747 1.00 96.38 84 LEU A C 1
ATOM 654 O O . LEU A 1 84 ? -0.986 -10.128 -5.535 1.00 96.38 84 LEU A O 1
ATOM 658 N N . GLN A 1 85 ? 1.225 -10.472 -5.481 1.00 95.06 85 GLN A N 1
ATOM 659 C CA . GLN A 1 85 ? 1.108 -11.786 -4.847 1.00 95.06 85 GLN A CA 1
ATOM 660 C C . GLN A 1 85 ? 0.569 -11.678 -3.418 1.00 95.06 85 GLN A C 1
ATOM 662 O O . GLN A 1 85 ? -0.296 -12.469 -3.038 1.00 95.06 85 GLN A O 1
ATOM 667 N N . ARG A 1 86 ? 1.019 -10.681 -2.646 1.00 95.38 86 ARG A N 1
ATOM 668 C CA . ARG A 1 86 ? 0.508 -10.423 -1.294 1.00 95.38 86 ARG A CA 1
ATOM 669 C C . ARG A 1 86 ? -0.980 -10.073 -1.311 1.00 95.38 86 ARG A C 1
ATOM 671 O O . ARG A 1 86 ? -1.738 -10.683 -0.564 1.00 95.38 86 ARG A O 1
ATOM 678 N N . MET A 1 87 ? -1.420 -9.188 -2.209 1.00 95.25 87 MET A N 1
ATOM 679 C CA . MET A 1 87 ? -2.843 -8.870 -2.402 1.00 95.25 87 MET A CA 1
ATOM 680 C C . MET A 1 87 ? -3.674 -10.128 -2.668 1.00 95.25 87 MET A C 1
ATOM 682 O O . MET A 1 87 ? -4.701 -10.333 -2.022 1.00 95.25 87 MET A O 1
ATOM 686 N N . ARG A 1 88 ? -3.207 -11.006 -3.567 1.00 93.81 88 ARG A N 1
ATOM 687 C CA . ARG A 1 88 ? -3.883 -12.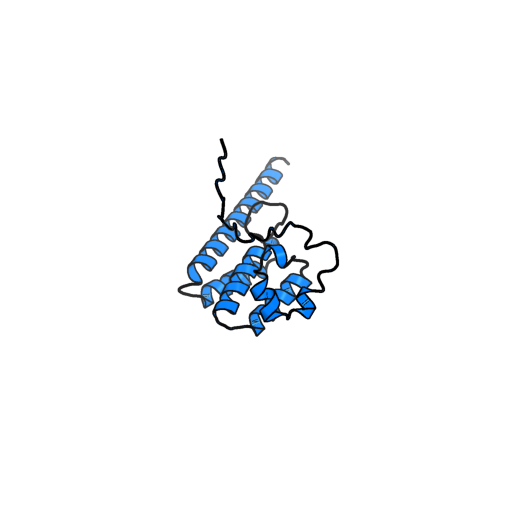280 -3.862 1.00 93.81 88 ARG A CA 1
ATOM 688 C C . ARG A 1 88 ? -3.928 -13.203 -2.647 1.00 93.81 88 ARG A C 1
ATOM 690 O O . ARG A 1 88 ? -4.969 -13.796 -2.382 1.00 93.81 88 ARG A O 1
ATOM 697 N N . GLY A 1 89 ? -2.824 -13.316 -1.909 1.00 94.06 89 GLY A N 1
ATOM 698 C CA . GLY A 1 89 ? -2.759 -14.101 -0.672 1.00 94.06 89 GLY A CA 1
ATOM 699 C C . GLY A 1 89 ? -3.704 -13.582 0.415 1.00 94.06 89 GLY A C 1
ATOM 700 O O . GLY A 1 89 ? -4.244 -14.364 1.190 1.00 94.06 89 GLY A O 1
ATOM 701 N N . GLU A 1 90 ? -3.955 -12.274 0.431 1.00 92.25 90 GLU A N 1
ATOM 702 C CA . GLU A 1 90 ? -4.888 -11.606 1.340 1.00 92.25 90 GLU A CA 1
ATOM 703 C C . GLU A 1 90 ? -6.341 -11.572 0.823 1.00 92.25 90 GLU A C 1
ATOM 705 O O . GLU A 1 90 ? -7.200 -10.978 1.479 1.00 92.25 90 GLU A O 1
ATOM 710 N N . GLY A 1 91 ? -6.625 -12.202 -0.325 1.00 92.44 91 GLY A N 1
ATOM 711 C CA . GLY A 1 91 ? -7.963 -12.281 -0.920 1.00 92.44 91 GLY A CA 1
ATOM 712 C C . GLY A 1 91 ? -8.468 -10.967 -1.521 1.00 92.44 91 GLY A C 1
ATOM 713 O O . GLY A 1 91 ? -9.675 -10.778 -1.647 1.00 92.44 91 GLY A O 1
ATOM 714 N N . ILE A 1 92 ? -7.570 -10.039 -1.861 1.00 93.81 92 ILE A N 1
ATOM 715 C CA . ILE A 1 92 ? -7.922 -8.744 -2.449 1.00 93.81 92 ILE A CA 1
ATOM 716 C C . ILE A 1 92 ? -7.987 -8.897 -3.979 1.00 93.81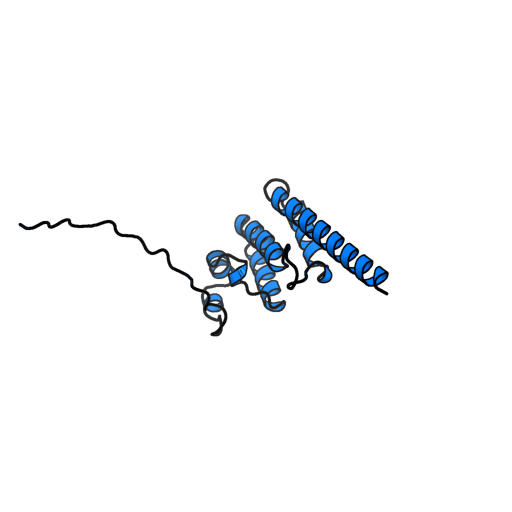 92 ILE A C 1
ATOM 718 O O . ILE A 1 92 ? -6.970 -9.238 -4.594 1.00 93.81 92 ILE A O 1
ATOM 722 N N . PRO A 1 93 ? -9.141 -8.633 -4.619 1.00 92.81 93 PRO A N 1
ATOM 723 C CA . PRO A 1 93 ? -9.295 -8.804 -6.060 1.00 92.81 93 PRO A CA 1
ATOM 724 C C . PRO A 1 93 ? -8.504 -7.732 -6.818 1.00 92.81 93 PRO A C 1
ATOM 726 O O . PRO A 1 93 ? -8.840 -6.551 -6.761 1.00 92.81 93 PRO A O 1
ATOM 729 N N . LEU A 1 94 ? -7.462 -8.139 -7.551 1.00 94.31 94 LEU A N 1
ATOM 730 C CA . LEU A 1 94 ? -6.565 -7.211 -8.258 1.00 94.31 94 LEU A CA 1
ATOM 731 C C . LEU A 1 94 ? -7.310 -6.311 -9.250 1.00 94.31 94 LEU A C 1
ATOM 733 O O . LEU A 1 94 ? -7.030 -5.121 -9.310 1.00 94.31 94 LEU A O 1
ATOM 737 N N . ALA A 1 95 ? -8.288 -6.863 -9.974 1.00 91.62 95 ALA A N 1
ATOM 738 C CA . ALA A 1 95 ? -9.013 -6.170 -11.042 1.00 91.62 95 ALA A CA 1
ATOM 739 C C . ALA A 1 95 ? -9.798 -4.930 -10.576 1.00 91.62 95 ALA A C 1
ATOM 741 O O . ALA A 1 95 ? -10.166 -4.101 -11.400 1.00 91.62 95 ALA A O 1
ATOM 742 N N . HIS A 1 96 ? -10.074 -4.801 -9.274 1.00 94.06 96 HIS A N 1
ATOM 743 C CA . HIS A 1 96 ? -10.771 -3.637 -8.720 1.00 94.06 96 HIS A CA 1
ATOM 744 C C . HIS A 1 96 ? -9.837 -2.485 -8.350 1.00 94.06 96 HIS A C 1
ATOM 746 O O . HIS A 1 96 ? -10.319 -1.382 -8.110 1.00 94.06 96 HIS A O 1
ATOM 752 N N . TYR A 1 97 ? -8.535 -2.751 -8.244 1.00 95.75 97 TYR A N 1
ATOM 753 C CA . TYR A 1 97 ? -7.577 -1.798 -7.691 1.00 95.75 97 TYR A CA 1
ATOM 754 C C . TYR A 1 97 ? -6.421 -1.518 -8.644 1.00 95.75 97 TYR A C 1
ATOM 756 O O . TYR A 1 97 ? -5.998 -0.382 -8.727 1.00 95.75 97 TYR A O 1
ATOM 764 N N . VAL A 1 98 ? -5.922 -2.512 -9.379 1.00 96.12 98 VAL A N 1
ATOM 765 C CA . VAL A 1 98 ? -4.703 -2.382 -10.184 1.00 96.12 98 VAL A CA 1
ATOM 766 C C . VAL A 1 98 ? -5.030 -2.414 -11.673 1.00 96.12 98 VAL A C 1
ATOM 768 O O . VAL A 1 98 ? -5.798 -3.266 -12.125 1.00 96.12 98 VAL A O 1
ATOM 771 N N . ASP A 1 99 ? -4.399 -1.518 -12.437 1.00 94.50 99 ASP A N 1
ATOM 772 C CA . ASP A 1 99 ? -4.497 -1.485 -13.896 1.00 94.50 99 ASP A CA 1
ATOM 773 C C . ASP A 1 99 ? -4.121 -2.838 -14.524 1.00 94.50 99 ASP A C 1
ATOM 775 O O . ASP A 1 99 ? -3.127 -3.480 -14.164 1.00 94.50 99 ASP A O 1
ATOM 779 N N . ARG A 1 100 ? -4.930 -3.275 -15.494 1.00 92.38 100 ARG A N 1
ATOM 780 C CA . ARG A 1 100 ? -4.783 -4.581 -16.141 1.00 92.38 100 ARG A CA 1
ATOM 781 C C . ARG A 1 100 ? -3.428 -4.744 -16.831 1.00 92.38 100 ARG A C 1
ATOM 783 O O . ARG A 1 100 ? -2.889 -5.849 -16.812 1.00 92.38 100 ARG A O 1
ATOM 790 N N . ASN A 1 101 ? -2.884 -3.681 -17.419 1.00 93.06 101 ASN A N 1
ATOM 791 C CA . ASN A 1 101 ? -1.601 -3.724 -18.114 1.00 93.06 101 ASN A CA 1
ATOM 792 C C . ASN A 1 101 ? -0.460 -3.933 -17.117 1.00 93.06 101 ASN A C 1
ATOM 794 O O . ASN A 1 101 ? 0.392 -4.781 -17.350 1.00 93.06 101 ASN A O 1
ATOM 798 N N . ILE A 1 102 ? -0.507 -3.276 -15.951 1.00 94.19 102 ILE A N 1
ATOM 799 C CA . ILE A 1 102 ? 0.477 -3.499 -14.879 1.00 94.19 102 ILE A CA 1
ATOM 800 C C . ILE A 1 102 ? 0.447 -4.964 -14.427 1.00 94.19 102 ILE A C 1
ATOM 802 O O . ILE A 1 102 ? 1.490 -5.600 -14.280 1.00 94.19 102 ILE A O 1
ATOM 806 N N . VAL A 1 103 ? -0.746 -5.531 -14.226 1.00 93.81 103 VAL A N 1
ATOM 807 C CA . VAL A 1 103 ? -0.888 -6.940 -13.830 1.00 93.81 103 VAL A C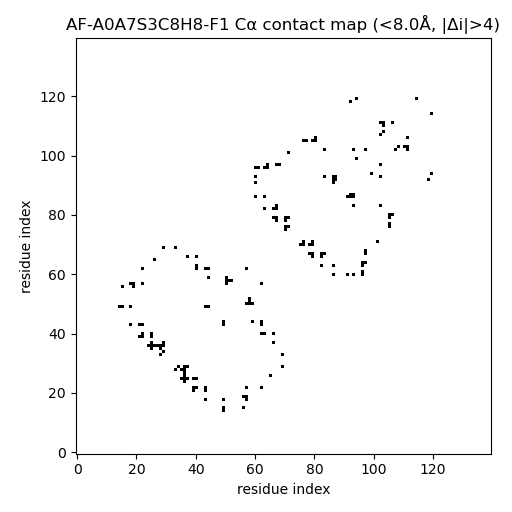A 1
ATOM 808 C C . VAL A 1 103 ? -0.332 -7.880 -14.903 1.00 93.81 103 VAL A C 1
ATOM 810 O O . VAL A 1 103 ? 0.382 -8.826 -14.564 1.00 93.81 103 VAL A O 1
ATOM 813 N N . ALA A 1 104 ? -0.642 -7.629 -16.178 1.00 91.12 104 ALA A N 1
ATOM 814 C CA . ALA A 1 104 ? -0.165 -8.434 -17.299 1.00 91.12 104 ALA A CA 1
ATOM 815 C C . ALA A 1 104 ? 1.363 -8.363 -17.451 1.00 91.12 104 ALA A C 1
ATOM 817 O O . ALA A 1 104 ? 2.005 -9.402 -17.602 1.00 91.12 104 ALA A O 1
ATOM 818 N N . ASP A 1 105 ? 1.946 -7.173 -17.327 1.00 93.31 105 ASP A N 1
ATOM 819 C CA . ASP A 1 105 ? 3.387 -6.952 -17.451 1.00 93.31 105 ASP A CA 1
ATOM 820 C C . ASP A 1 105 ? 4.175 -7.598 -16.310 1.00 93.31 105 ASP A C 1
ATOM 822 O O . ASP A 1 105 ? 5.242 -8.173 -16.527 1.00 93.31 105 ASP A O 1
ATOM 826 N N . VAL A 1 106 ? 3.652 -7.519 -15.084 1.00 92.81 106 VAL A N 1
ATOM 827 C CA . VAL A 1 106 ? 4.359 -7.976 -13.882 1.00 92.81 106 VAL A CA 1
ATOM 828 C C . VAL A 1 106 ? 4.172 -9.477 -13.636 1.00 92.81 106 VAL A C 1
ATOM 830 O O . VAL A 1 106 ? 5.112 -10.151 -13.216 1.00 92.81 106 VAL A O 1
ATOM 833 N N . LEU A 1 107 ? 2.971 -10.024 -13.861 1.00 87.94 107 LEU A N 1
ATOM 834 C CA . LEU A 1 107 ? 2.665 -11.437 -13.585 1.00 87.94 107 LEU A CA 1
ATOM 835 C C . LEU A 1 107 ? 2.655 -12.325 -14.838 1.00 87.94 107 LEU A C 1
ATOM 837 O O . LEU A 1 107 ? 2.659 -13.550 -14.709 1.00 87.94 107 LEU A O 1
ATOM 841 N N . GLY A 1 108 ? 2.654 -11.739 -16.035 1.00 79.62 108 GLY A N 1
ATOM 842 C CA . GLY A 1 108 ? 2.543 -12.457 -17.299 1.00 79.62 108 GLY A CA 1
ATOM 843 C C . GLY A 1 108 ? 1.105 -12.862 -17.652 1.00 79.62 108 GLY A C 1
ATOM 844 O O . GLY A 1 108 ? 0.276 -13.200 -16.802 1.00 79.62 108 GLY A O 1
ATOM 845 N N . ASP A 1 109 ? 0.828 -12.898 -18.955 1.00 57.38 109 ASP A N 1
ATOM 846 C CA . ASP A 1 109 ? -0.504 -13.111 -19.543 1.00 57.38 109 ASP A CA 1
ATOM 847 C C . ASP A 1 109 ? -1.141 -14.471 -19.157 1.00 57.38 109 ASP A C 1
ATOM 849 O O . ASP A 1 109 ? -2.355 -14.605 -18.995 1.00 57.38 109 ASP A O 1
ATOM 853 N N . VAL A 1 110 ? -0.312 -15.487 -18.880 1.00 48.25 110 VAL A N 1
ATOM 854 C CA . VAL A 1 110 ? -0.749 -16.838 -18.464 1.00 48.25 110 VAL A CA 1
ATOM 855 C C . VAL A 1 110 ? -1.362 -16.851 -17.054 1.00 48.25 110 VAL A C 1
ATOM 857 O O . VAL A 1 110 ? -2.226 -17.678 -16.762 1.00 48.25 110 VAL A O 1
ATOM 860 N N . LEU A 1 111 ? -0.972 -15.915 -16.182 1.00 50.44 111 LEU A N 1
ATOM 861 C CA . LEU A 1 111 ? -1.558 -15.747 -14.847 1.00 50.44 111 LEU A CA 1
ATOM 862 C C . LEU A 1 111 ? -2.673 -14.689 -14.817 1.00 50.44 111 LEU A C 1
ATOM 864 O O . LEU A 1 111 ? -3.460 -14.691 -13.869 1.00 50.44 111 LEU A O 1
ATOM 868 N N . GLY A 1 112 ? -2.782 -13.858 -15.861 1.00 44.62 112 GLY A N 1
ATOM 869 C CA . GLY A 1 112 ? -3.941 -13.000 -16.139 1.00 44.62 112 GLY A CA 1
ATOM 870 C C . GLY A 1 112 ? -5.137 -13.764 -16.728 1.00 44.62 112 GLY A C 1
ATOM 871 O O . GLY A 1 112 ? -6.281 -13.406 -16.468 1.00 44.62 112 GLY A O 1
ATOM 872 N N . GLY A 1 113 ? -4.895 -14.863 -17.454 1.00 41.09 113 GLY A N 1
ATOM 873 C CA . GLY A 1 113 ? -5.933 -15.753 -18.004 1.00 41.09 113 GLY A CA 1
ATOM 874 C C . GLY A 1 113 ? -6.463 -16.827 -17.038 1.00 41.09 113 GLY A C 1
ATOM 875 O O . GLY A 1 113 ? -7.473 -17.468 -17.318 1.00 41.09 113 GLY A O 1
ATOM 876 N N . GLY A 1 114 ? -5.817 -17.011 -15.882 1.00 39.75 114 GLY A N 1
ATOM 877 C CA . GLY A 1 114 ? -6.233 -17.927 -14.808 1.00 39.75 114 GLY A CA 1
ATOM 878 C C . GLY A 1 114 ? -7.244 -17.326 -13.824 1.00 39.75 114 GLY A C 1
ATOM 879 O O . GLY A 1 114 ? -7.350 -17.789 -12.687 1.00 39.75 114 GLY A O 1
ATOM 880 N N . LEU A 1 115 ? -7.953 -16.273 -14.231 1.00 46.91 115 LEU A N 1
ATOM 881 C CA . LEU A 1 115 ? -9.078 -15.698 -13.503 1.00 46.91 115 LEU A CA 1
ATOM 882 C C . LEU A 1 115 ? -10.267 -16.651 -13.651 1.00 46.91 115 LEU A C 1
ATOM 884 O O . LEU A 1 115 ? -11.057 -16.568 -14.588 1.00 46.91 115 LEU A O 1
ATOM 888 N N . GLY A 1 116 ? -10.338 -17.625 -12.743 1.00 39.88 116 GLY A N 1
ATOM 889 C CA . GLY A 1 116 ? -11.403 -18.615 -12.677 1.00 39.88 116 GLY A CA 1
ATOM 890 C C . GLY A 1 116 ? -12.779 -17.959 -12.568 1.00 39.88 116 GLY A C 1
ATOM 891 O O . GLY A 1 116 ? -13.211 -17.586 -11.485 1.00 39.88 116 GLY A O 1
ATOM 892 N N . GLY A 1 117 ? -13.458 -17.836 -13.707 1.00 39.59 117 GLY A N 1
ATOM 893 C CA . GLY A 1 117 ? -14.903 -17.991 -13.898 1.00 39.59 117 GLY A CA 1
ATOM 894 C C . GLY A 1 117 ? -15.881 -17.035 -13.211 1.00 39.59 117 GLY A C 1
ATOM 895 O O . GLY A 1 117 ? -17.053 -17.094 -13.566 1.00 39.59 117 GLY A O 1
ATOM 896 N N . ASN A 1 118 ? -15.475 -16.175 -12.270 1.00 41.28 118 ASN A N 1
ATOM 897 C CA . ASN A 1 118 ? -16.447 -15.386 -11.500 1.00 41.28 118 ASN A CA 1
ATOM 898 C C . ASN A 1 118 ? -16.048 -13.930 -11.184 1.00 41.28 118 ASN A C 1
ATOM 900 O O . ASN A 1 118 ? -16.909 -13.170 -10.755 1.00 41.28 118 ASN A O 1
ATOM 904 N N . GLU A 1 119 ? -14.797 -13.507 -11.412 1.00 45.47 119 GLU A N 1
ATOM 905 C CA . GLU A 1 119 ? -14.321 -12.169 -10.984 1.00 45.47 119 GLU A CA 1
ATOM 906 C C . GLU A 1 119 ? -14.159 -11.129 -12.111 1.00 45.47 119 GLU A C 1
ATOM 908 O O . GLU A 1 119 ? -13.926 -9.961 -11.830 1.00 45.47 119 GLU A O 1
ATOM 913 N N . LEU A 1 120 ? -14.342 -11.505 -13.383 1.00 47.03 120 LEU A N 1
ATOM 914 C CA . LEU A 1 120 ? -14.293 -10.569 -14.526 1.00 47.03 120 LEU A CA 1
ATOM 915 C C . LEU A 1 120 ? -15.663 -10.278 -15.164 1.00 47.03 120 LEU A C 1
ATOM 917 O O . LEU A 1 120 ? -15.736 -9.618 -16.196 1.00 47.03 120 LEU A O 1
ATOM 921 N N . SER A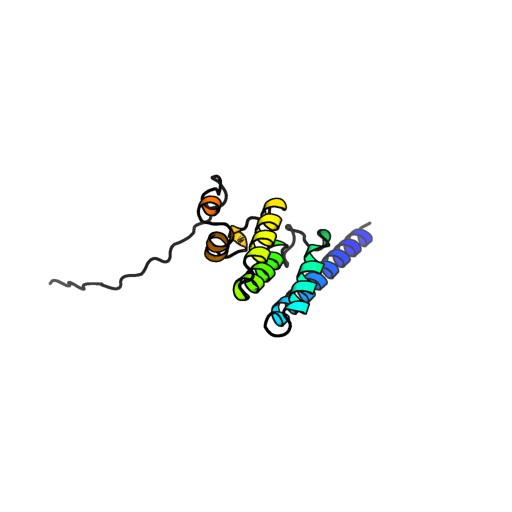 1 121 ? -16.770 -10.721 -14.558 1.00 43.50 121 SER A N 1
ATOM 922 C CA . SER A 1 121 ? -18.126 -10.440 -15.070 1.00 43.50 121 SER A CA 1
ATOM 923 C C . SER A 1 121 ? -18.593 -8.991 -14.826 1.00 43.50 121 SER A C 1
ATOM 925 O O . SER A 1 121 ? -19.755 -8.663 -15.073 1.00 43.50 121 SER A O 1
ATOM 927 N N . GLY A 1 122 ? -17.715 -8.111 -14.346 1.00 41.72 122 GLY A N 1
ATOM 928 C CA . GLY A 1 122 ? -17.947 -6.673 -14.292 1.00 41.72 122 GLY A CA 1
ATOM 929 C C . GLY A 1 122 ? -17.535 -6.021 -15.604 1.00 41.72 122 GLY A C 1
ATOM 930 O O . GLY A 1 122 ? -16.448 -5.475 -15.685 1.00 41.72 122 GLY A O 1
ATOM 931 N N . HIS A 1 123 ? -18.386 -6.137 -16.624 1.00 45.12 123 HIS A N 1
ATOM 932 C CA . HIS A 1 123 ? -18.551 -5.171 -17.716 1.00 45.12 123 HIS A CA 1
ATOM 933 C C . HIS A 1 123 ? -17.330 -4.286 -18.051 1.00 45.12 123 HIS A C 1
ATOM 935 O O . HIS A 1 123 ? -17.339 -3.082 -17.809 1.00 45.12 123 HIS A O 1
ATOM 941 N N . PHE A 1 124 ? -16.297 -4.868 -18.659 1.00 43.12 124 PHE A N 1
ATOM 942 C CA . PHE A 1 124 ? -15.326 -4.083 -19.418 1.00 43.12 124 PHE A CA 1
ATOM 943 C C . PHE A 1 124 ? -16.005 -3.683 -20.730 1.00 43.12 124 PHE A C 1
ATOM 945 O O . PHE A 1 124 ? -15.965 -4.425 -21.713 1.00 43.12 124 PHE A O 1
ATOM 952 N N . GLN A 1 125 ? -16.715 -2.553 -20.722 1.00 45.44 125 GLN A N 1
ATOM 953 C CA . GLN A 1 125 ? -17.044 -1.866 -21.962 1.00 45.44 125 GLN A CA 1
ATOM 954 C C . GLN A 1 125 ? -15.723 -1.429 -22.576 1.00 45.44 125 GLN A C 1
ATOM 956 O O . GLN A 1 125 ? -15.029 -0.564 -22.066 1.00 45.44 125 GLN A O 1
ATOM 961 N N . ASN A 1 126 ? -15.353 -2.145 -23.626 1.00 40.12 126 ASN A N 1
ATOM 962 C CA . ASN A 1 126 ? -14.416 -1.686 -24.620 1.00 40.12 126 ASN A CA 1
ATOM 963 C C . ASN A 1 126 ? -15.072 -0.469 -25.278 1.00 40.12 126 ASN A C 1
ATOM 965 O O . ASN A 1 126 ? -16.042 -0.639 -26.021 1.00 40.12 126 ASN A O 1
ATOM 969 N N . ASP A 1 127 ? -14.603 0.735 -24.968 1.00 44.50 127 ASP A N 1
ATOM 970 C CA . ASP A 1 127 ? -14.879 1.951 -25.735 1.00 44.50 127 ASP A CA 1
ATOM 971 C C . ASP A 1 127 ? -14.207 1.799 -27.109 1.00 44.50 127 ASP A C 1
ATOM 973 O O . ASP A 1 127 ? -13.160 2.361 -27.416 1.00 44.50 127 ASP A O 1
ATOM 977 N N . GLY A 1 128 ? -14.800 0.921 -27.920 1.00 40.00 128 GLY A N 1
ATOM 978 C CA . GLY A 1 128 ? -14.495 0.778 -29.327 1.00 40.00 128 GLY A CA 1
ATOM 979 C C . GLY A 1 128 ? -14.920 2.048 -30.045 1.00 40.00 128 GLY A C 1
ATOM 980 O O . GLY A 1 128 ? -16.070 2.471 -29.927 1.00 40.00 128 GLY A O 1
ATOM 981 N N . GLU A 1 129 ? -13.942 2.632 -30.729 1.00 49.91 129 GLU A N 1
ATOM 982 C CA . GLU A 1 129 ? -14.029 3.614 -31.807 1.00 49.91 129 GLU A CA 1
ATOM 983 C C . GLU A 1 129 ? -15.449 3.833 -32.348 1.00 49.91 129 GLU A C 1
ATOM 985 O O . GLU A 1 129 ? -16.063 2.943 -32.939 1.00 49.91 129 GLU A O 1
ATOM 990 N N . VAL A 1 130 ? -15.960 5.050 -32.154 1.00 51.94 130 VAL A N 1
ATOM 991 C CA . VAL A 1 130 ? -17.127 5.541 -32.886 1.00 51.94 130 VAL A CA 1
ATOM 992 C C . VAL A 1 130 ? -16.604 6.014 -34.241 1.00 51.94 130 VAL A C 1
ATOM 994 O O . VAL A 1 130 ? -15.944 7.048 -34.320 1.00 51.94 130 VAL A O 1
ATOM 997 N N . ASP A 1 131 ? -16.825 5.205 -35.272 1.00 50.38 131 ASP A N 1
ATOM 998 C CA . ASP A 1 131 ? -16.563 5.554 -36.668 1.00 50.38 131 ASP A CA 1
ATOM 999 C C . ASP A 1 131 ? -17.697 6.488 -37.134 1.00 50.38 131 ASP A C 1
ATOM 1001 O O . ASP A 1 131 ? -18.830 6.054 -37.357 1.00 50.38 131 ASP A O 1
ATOM 1005 N N . ASP A 1 132 ? -17.426 7.795 -37.158 1.00 52.69 132 ASP A N 1
ATOM 1006 C CA . ASP A 1 132 ? -18.346 8.834 -37.639 1.00 52.69 132 ASP A CA 1
ATOM 1007 C C . ASP A 1 132 ? -18.299 8.889 -39.177 1.00 52.69 132 ASP A C 1
ATOM 1009 O O . ASP A 1 132 ? -17.673 9.775 -39.750 1.00 52.69 132 ASP A O 1
ATOM 1013 N N . ASP A 1 133 ? -18.998 7.972 -39.849 1.00 53.72 133 ASP A N 1
ATOM 1014 C CA . ASP A 1 133 ? -19.325 8.091 -41.277 1.00 53.72 133 ASP A CA 1
ATOM 1015 C C . ASP A 1 133 ? -20.840 7.898 -41.476 1.00 53.72 133 ASP A C 1
ATOM 1017 O O . ASP A 1 133 ? -21.347 6.814 -41.772 1.00 53.72 133 ASP A O 1
ATOM 1021 N N . ILE A 1 134 ? -21.597 8.982 -41.275 1.00 65.00 134 ILE A N 1
ATOM 1022 C CA . ILE A 1 134 ? -23.008 9.074 -41.672 1.00 65.00 134 ILE A CA 1
ATOM 1023 C C . ILE A 1 134 ? -23.049 9.562 -43.128 1.00 65.00 134 ILE A C 1
ATOM 1025 O O . ILE A 1 134 ? -22.925 10.757 -43.392 1.00 65.00 134 ILE A O 1
ATOM 1029 N N . GLU A 1 135 ? -23.242 8.646 -44.081 1.00 59.12 135 GLU A N 1
ATOM 1030 C CA . GLU A 1 135 ? -23.665 8.990 -45.445 1.00 59.12 135 GLU A CA 1
ATOM 1031 C C . GLU A 1 135 ? -25.140 9.441 -45.422 1.00 59.12 135 GLU A C 1
ATOM 1033 O O . GLU A 1 135 ? -26.062 8.632 -45.293 1.00 59.12 135 GLU A O 1
ATOM 1038 N N . GLU A 1 136 ? -25.377 10.754 -45.522 1.00 59.84 136 GLU A N 1
ATOM 1039 C CA . GLU A 1 136 ? -26.706 11.325 -45.776 1.00 59.84 136 GLU A CA 1
ATOM 1040 C C . GLU A 1 136 ? -27.105 11.130 -47.250 1.00 59.84 136 GLU A C 1
ATOM 1042 O O . GLU A 1 136 ? -26.892 12.004 -48.089 1.00 59.84 136 GLU A O 1
ATOM 1047 N N . ASP A 1 137 ? -27.752 10.006 -47.560 1.00 54.44 137 ASP A N 1
ATOM 1048 C CA . ASP A 1 137 ? -28.563 9.865 -48.774 1.00 54.44 137 ASP A CA 1
ATOM 1049 C C . ASP A 1 137 ? -30.005 10.316 -48.473 1.00 54.44 137 ASP A C 1
ATOM 1051 O O . ASP A 1 137 ? -30.843 9.546 -47.997 1.00 54.44 137 ASP A O 1
ATOM 1055 N N . PHE A 1 138 ? -30.320 11.582 -48.763 1.00 52.62 138 PHE A N 1
ATOM 1056 C CA . PHE A 1 138 ? -31.708 12.021 -48.932 1.00 52.62 138 PHE A CA 1
ATOM 1057 C C . PHE A 1 138 ? -32.070 11.987 -50.417 1.00 52.62 138 PHE A C 1
ATOM 1059 O O . PHE A 1 138 ? -31.737 12.890 -51.184 1.00 52.62 138 PHE A O 1
ATOM 1066 N N . ALA A 1 139 ? -32.776 10.928 -50.807 1.00 56.66 139 ALA A N 1
ATOM 1067 C CA . ALA A 1 139 ? -33.502 10.856 -52.064 1.00 56.66 139 ALA A CA 1
ATOM 1068 C C . ALA A 1 139 ? -34.927 11.405 -51.880 1.00 56.66 139 ALA A C 1
ATOM 1070 O O . ALA A 1 139 ? -35.712 10.809 -51.143 1.00 56.66 139 ALA A O 1
ATOM 1071 N N . GLU A 1 140 ? -35.262 12.486 -52.592 1.00 45.09 140 GLU A N 1
ATOM 1072 C CA . GLU A 1 140 ? -36.563 12.669 -53.264 1.00 45.09 140 GLU A CA 1
ATOM 1073 C C . GLU A 1 140 ? -36.439 13.630 -54.458 1.00 45.09 140 GLU A C 1
ATOM 1075 O O . GLU A 1 140 ? -35.883 14.740 -54.286 1.00 45.09 140 GLU A O 1
#

InterPro domains:
  IPR056156 IF140, C-terminal TPR domain [PF24760] (4-88)